Protein AF-A0A552G6A4-F1 (afdb_monomer)

Nearest PDB structures (foldseek):
  4tvd-assembly1_A  TM=7.540E-01  e=9.865E-01  Leuconostoc mesenteroides subsp. mesenteroides
  4ttu-assembly1_A  TM=7.921E-01  e=2.651E+00  Leuconostoc mesenteroides
  3tto-assembly4_D  TM=6.976E-01  e=1.90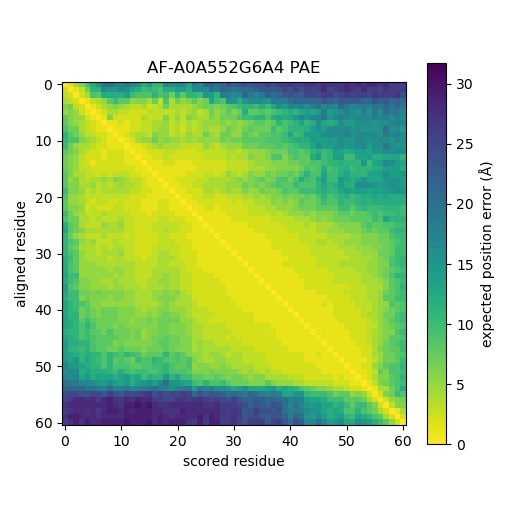7E+00  Leuconostoc mesenteroides
  5n8s-assembly2_B  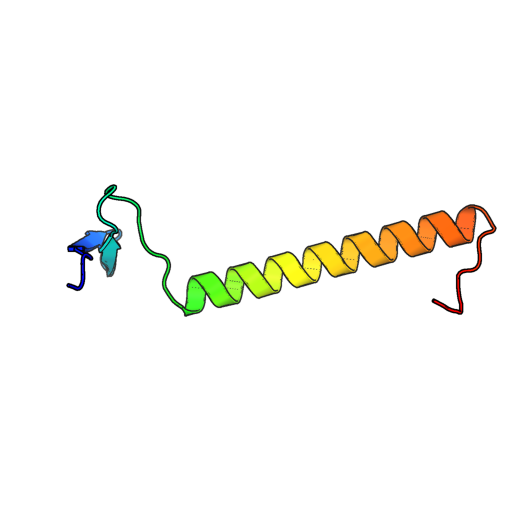TM=4.482E-01  e=4.797E+00  Drosophila melanogaster

Radius of gyration: 20.39 Å; Cα contacts (8 Å, |Δi|>4): 37; chains: 1; bounding box: 44×20×51 Å

pLDDT: mean 87.91, std 12.74, range [48.44, 97.88]

Organism: NCBI:txid2486250

Sequence (61 aa):
MRTELVTIYQQQLRYFNREAELIPTPAEVAKQERQEKVLALQQIEQLKSRLRELGADLEGI

Solvent-accessible surface area (backbone atoms only — not comparable to full-atom values): 3790 Å² total; per-residue (Å²): 134,88,68,67,47,80,48,82,52,95,95,35,87,41,43,22,43,85,85,72,43,77,52,75,51,72,68,55,50,56,52,48,54,52,51,51,51,51,53,50,52,53,50,50,51,52,50,52,50,54,35,46,75,72,70,50,78,72,90,83,124

Secondary structure (DSSP, 8-state):
----EEEEETTEEEEE-TTSPEEPPHHHHHHHHHHHHHHHHHHHHHHHHHHHHTT---TT-

Foldseek 3Di:
DDAWDWDQDPNDTFIAGPVRHTDDDPVRVVVVVVVVVVVVVVVVVVVCVVCVVVVNDPPDD

Mean predicted aligned error: 7.9 Å

Structure (mmCIF, N/CA/C/O backbone):
data_AF-A0A552G6A4-F1
#
_entry.id   AF-A0A552G6A4-F1
#
loop_
_atom_site.group_PDB
_atom_site.id
_atom_site.type_symbol
_atom_site.label_atom_id
_atom_site.label_alt_id
_atom_site.label_comp_id
_atom_site.label_asym_id
_atom_site.label_entity_id
_atom_site.label_seq_id
_atom_site.pdbx_PDB_ins_code
_atom_site.Cartn_x
_atom_site.Cartn_y
_atom_site.Cartn_z
_atom_site.occupancy
_atom_site.B_iso_or_equiv
_atom_site.auth_seq_id
_atom_site.auth_comp_id
_atom_site.auth_asym_id
_atom_site.auth_atom_id
_atom_site.pdbx_PDB_model_num
ATOM 1 N N . MET A 1 1 ? -25.277 -9.944 9.906 1.00 48.91 1 MET A N 1
ATOM 2 C CA . MET A 1 1 ? -24.942 -9.443 11.260 1.00 48.91 1 MET A CA 1
ATOM 3 C C . MET A 1 1 ? -23.635 -8.678 11.152 1.00 48.91 1 MET A C 1
ATOM 5 O O . MET A 1 1 ? -22.749 -9.180 10.475 1.00 48.91 1 MET A O 1
ATOM 9 N N . ARG A 1 2 ? -23.532 -7.473 11.722 1.00 57.53 2 ARG A N 1
ATOM 10 C CA . ARG A 1 2 ? -22.301 -6.662 11.707 1.00 57.53 2 ARG A CA 1
ATOM 11 C C . ARG A 1 2 ? -21.409 -7.094 12.874 1.00 57.53 2 ARG A C 1
ATOM 13 O O . ARG A 1 2 ? -21.930 -7.319 13.962 1.00 57.53 2 ARG A O 1
ATOM 20 N N . THR A 1 3 ? -20.116 -7.302 12.636 1.00 72.00 3 THR A N 1
ATOM 21 C CA . THR A 1 3 ? -19.243 -8.102 13.519 1.00 72.00 3 THR A CA 1
ATOM 22 C C . THR A 1 3 ? -17.952 -7.379 13.866 1.00 72.00 3 THR A C 1
ATOM 24 O O . THR A 1 3 ? -16.865 -7.941 13.763 1.00 72.00 3 THR A O 1
ATOM 27 N N . GLU A 1 4 ? -18.085 -6.109 14.213 1.00 85.25 4 GLU A N 1
ATOM 28 C CA . GLU A 1 4 ? -16.973 -5.208 14.493 1.00 85.25 4 GLU A CA 1
ATOM 29 C C . GLU A 1 4 ? -17.098 -4.735 15.946 1.00 85.25 4 GLU A C 1
ATOM 31 O O . GLU A 1 4 ? -18.210 -4.471 16.414 1.00 85.25 4 GLU A O 1
ATOM 36 N N . LEU A 1 5 ? -15.974 -4.647 16.658 1.00 87.25 5 LEU A N 1
ATOM 37 C CA . LEU A 1 5 ? -15.897 -4.128 18.027 1.00 87.25 5 LEU A CA 1
ATOM 38 C C . LEU A 1 5 ? -15.321 -2.711 18.016 1.00 87.25 5 LEU A C 1
ATOM 40 O O . LEU A 1 5 ? -14.438 -2.420 17.214 1.00 87.25 5 LEU A O 1
ATOM 44 N N . VAL A 1 6 ? -15.798 -1.841 18.910 1.00 89.12 6 VAL A N 1
ATOM 45 C CA . VAL A 1 6 ? -15.306 -0.460 19.057 1.00 89.12 6 VAL A CA 1
ATOM 46 C C . VAL A 1 6 ? -14.594 -0.310 20.394 1.00 89.12 6 VAL A C 1
ATOM 48 O O . VAL A 1 6 ? -15.200 -0.543 21.437 1.00 89.12 6 VAL A O 1
ATOM 51 N N . THR A 1 7 ? -13.335 0.129 20.357 1.00 89.94 7 THR A N 1
A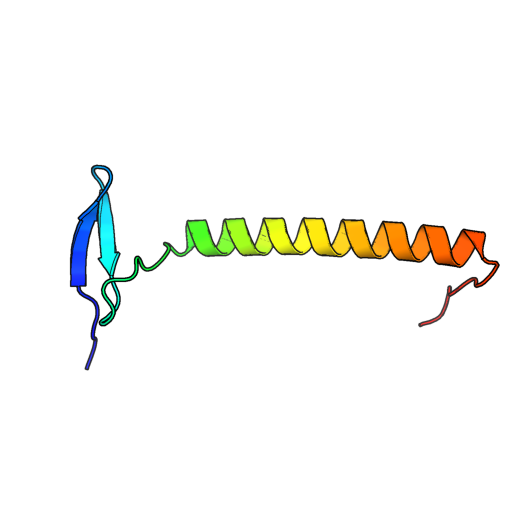TOM 52 C CA . THR A 1 7 ? -12.483 0.309 21.544 1.00 89.94 7 THR A CA 1
ATOM 53 C C . THR A 1 7 ? -11.638 1.580 21.414 1.00 89.94 7 THR A C 1
ATOM 55 O O . THR A 1 7 ? -11.479 2.128 20.323 1.00 89.94 7 THR A O 1
ATOM 58 N N . ILE A 1 8 ? -11.088 2.069 22.528 1.00 90.50 8 ILE A N 1
ATOM 59 C CA . ILE A 1 8 ? -10.114 3.167 22.540 1.00 90.50 8 ILE A CA 1
ATOM 60 C C . ILE A 1 8 ? -8.706 2.595 22.323 1.00 90.50 8 ILE A C 1
ATOM 62 O O . ILE A 1 8 ? -8.237 1.773 23.106 1.00 90.50 8 ILE A O 1
ATOM 66 N N . TYR A 1 9 ? -8.017 3.058 21.283 1.00 87.38 9 TYR A N 1
ATOM 67 C CA . TYR A 1 9 ? -6.623 2.730 20.982 1.00 87.38 9 TYR A CA 1
ATOM 68 C C . TYR A 1 9 ? -5.884 4.000 20.555 1.00 87.38 9 TYR A C 1
ATOM 70 O O . TYR A 1 9 ? -6.412 4.777 19.761 1.00 87.38 9 TYR A O 1
ATOM 78 N N . GLN A 1 10 ? -4.681 4.242 21.092 1.00 89.62 10 GLN A N 1
ATOM 79 C CA . GLN A 1 10 ? -3.902 5.467 20.824 1.00 89.62 10 GLN A CA 1
ATOM 80 C C . GLN A 1 10 ? -4.720 6.760 21.039 1.00 89.62 10 GLN A C 1
ATOM 82 O O . GLN A 1 10 ? -4.672 7.685 20.231 1.00 89.62 10 GLN A O 1
ATOM 87 N N . GLN A 1 11 ? -5.513 6.809 22.117 1.00 92.19 11 GLN A N 1
ATOM 88 C CA . GLN A 1 11 ? -6.420 7.923 22.444 1.00 92.19 11 GLN A CA 1
ATOM 89 C C . GLN A 1 11 ? -7.511 8.204 21.388 1.00 92.19 11 GLN A C 1
ATOM 91 O O . GLN A 1 11 ? -8.079 9.294 21.363 1.00 92.19 11 GLN A O 1
ATOM 96 N N . GLN A 1 12 ? -7.829 7.238 20.518 1.00 89.56 12 GLN A N 1
ATOM 97 C CA . GLN A 1 12 ? -8.841 7.366 19.464 1.00 89.56 12 GLN A CA 1
ATOM 98 C C . GLN A 1 12 ? -9.825 6.192 19.483 1.00 89.56 12 GLN A C 1
ATOM 100 O O . GLN A 1 12 ? -9.460 5.072 19.839 1.00 89.56 12 GLN A O 1
ATOM 105 N N . LEU A 1 13 ? -11.070 6.433 19.063 1.00 93.19 13 LEU A N 1
ATOM 106 C CA . LEU A 1 13 ? -12.041 5.364 18.814 1.00 93.19 13 LEU A CA 1
ATOM 107 C C . LEU A 1 13 ? -11.636 4.583 17.564 1.00 93.19 13 LEU A C 1
ATOM 109 O O . LEU A 1 13 ? -11.464 5.164 16.491 1.00 93.19 13 LEU A O 1
ATOM 113 N N . ARG A 1 14 ? -11.490 3.268 17.707 1.00 94.00 14 ARG A N 1
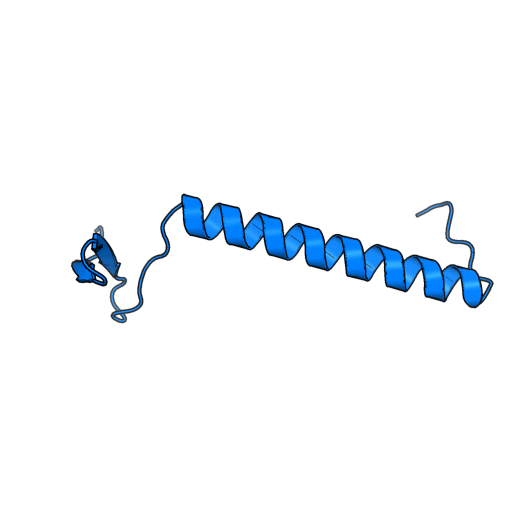ATOM 114 C CA . ARG A 1 14 ? -11.021 2.366 16.656 1.00 94.00 14 ARG A CA 1
ATOM 115 C C . ARG A 1 14 ? -11.898 1.121 16.566 1.00 94.00 14 ARG A C 1
ATOM 117 O O . ARG A 1 14 ? -12.414 0.647 17.578 1.00 94.00 14 ARG A O 1
ATOM 124 N N . TYR A 1 15 ? -12.056 0.619 15.342 1.00 94.12 15 TYR A N 1
ATOM 125 C CA . TYR A 1 15 ? -12.792 -0.608 15.050 1.00 94.12 15 TYR A CA 1
ATOM 126 C C . TYR A 1 15 ? -11.830 -1.791 14.965 1.00 94.12 15 TYR A C 1
ATOM 128 O O . TYR A 1 15 ? -10.736 -1.652 14.425 1.00 94.12 15 TYR A O 1
ATOM 136 N N . PHE A 1 16 ? -12.251 -2.947 15.462 1.00 93.62 16 PHE A N 1
ATOM 137 C CA . PHE A 1 16 ? -11.514 -4.203 15.360 1.00 93.62 16 PHE A CA 1
ATOM 138 C C . PHE A 1 16 ? -12.404 -5.286 14.751 1.00 93.62 16 PHE A C 1
ATOM 140 O O . PHE A 1 16 ? -13.617 -5.311 14.995 1.00 93.62 16 PHE A O 1
ATOM 147 N N . ASN A 1 17 ? -11.810 -6.175 13.956 1.00 92.75 17 ASN A N 1
ATOM 148 C CA . ASN A 1 17 ? -12.508 -7.331 13.403 1.00 92.75 17 ASN A CA 1
ATOM 149 C C . ASN A 1 17 ? -12.687 -8.431 14.475 1.00 92.75 17 ASN A C 1
ATOM 151 O O . ASN A 1 17 ? -12.278 -8.290 15.631 1.00 92.75 17 ASN A O 1
ATOM 155 N N . ARG A 1 18 ? -13.314 -9.551 14.098 1.00 91.56 18 ARG A N 1
ATOM 156 C CA . ARG A 1 18 ? -13.531 -10.697 15.004 1.00 91.56 18 ARG A CA 1
ATOM 157 C C . ARG A 1 18 ? -12.240 -11.373 15.470 1.00 91.56 18 ARG A C 1
ATOM 159 O O . ARG A 1 18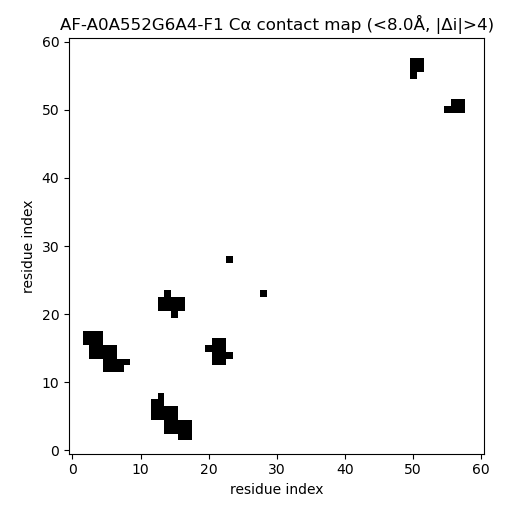 ? -12.259 -12.054 16.488 1.00 91.56 18 ARG A O 1
ATOM 166 N N . GLU A 1 19 ? -11.159 -11.186 14.731 1.00 93.50 19 GLU A N 1
ATOM 167 C CA . GLU A 1 19 ? -9.827 -11.728 15.001 1.00 93.50 19 GLU A CA 1
ATOM 168 C C . GLU A 1 19 ? -8.994 -10.764 15.868 1.00 93.50 19 GLU A C 1
ATOM 170 O O . GLU A 1 19 ? -7.814 -10.998 16.103 1.00 93.50 19 GLU A O 1
ATOM 175 N N . ALA A 1 20 ? -9.625 -9.703 16.397 1.00 89.50 20 ALA A N 1
ATOM 176 C CA . ALA A 1 20 ? -9.006 -8.634 17.178 1.00 89.50 20 ALA A CA 1
ATOM 177 C C . ALA A 1 20 ? -7.943 -7.829 16.407 1.00 89.50 20 ALA A C 1
ATOM 179 O O . ALA A 1 20 ? -7.084 -7.181 17.008 1.00 89.50 20 ALA A O 1
ATOM 180 N N . GLU A 1 21 ? -8.034 -7.805 15.079 1.00 93.19 21 GLU A N 1
ATOM 181 C CA . GLU A 1 21 ? -7.188 -6.981 14.224 1.00 93.19 21 GLU A CA 1
ATOM 182 C C . GLU A 1 21 ? -7.805 -5.598 14.021 1.00 93.19 21 GLU A C 1
ATOM 184 O O . GLU A 1 21 ? -9.020 -5.449 13.859 1.00 93.19 21 GLU A O 1
ATOM 189 N N . LEU A 1 22 ? -6.953 -4.573 14.035 1.00 93.31 22 LEU A N 1
ATOM 190 C CA . LEU A 1 22 ? -7.355 -3.184 13.854 1.00 93.31 22 LEU A CA 1
ATOM 191 C C . LEU A 1 22 ? -7.847 -2.958 12.421 1.00 93.31 22 LEU A C 1
ATOM 193 O O . LEU A 1 22 ? -7.104 -3.153 11.461 1.00 93.31 22 LEU A O 1
ATOM 197 N N . ILE A 1 23 ? -9.076 -2.471 12.285 1.00 94.88 23 ILE A N 1
ATOM 198 C CA . ILE A 1 23 ? -9.629 -2.061 10.998 1.00 94.88 23 ILE A CA 1
ATOM 199 C C . ILE A 1 23 ? -9.110 -0.645 10.697 1.00 94.88 23 ILE A C 1
ATOM 201 O O . ILE A 1 23 ? -9.379 0.283 11.474 1.00 94.88 23 ILE A O 1
ATOM 205 N N . PRO A 1 24 ? -8.360 -0.446 9.596 1.00 93.81 24 PRO A N 1
ATOM 206 C CA . PRO A 1 24 ? -7.872 0.872 9.218 1.00 93.81 24 PRO A CA 1
ATOM 207 C C . PRO A 1 24 ? -9.037 1.797 8.857 1.00 93.81 24 PRO A C 1
ATOM 209 O O . PRO A 1 24 ? -10.071 1.380 8.334 1.00 93.81 24 PRO A O 1
ATOM 212 N N . THR A 1 25 ? -8.873 3.090 9.116 1.00 93.69 25 THR A N 1
ATOM 213 C CA . THR A 1 25 ? -9.845 4.099 8.689 1.00 93.69 25 THR A CA 1
ATOM 214 C C . THR A 1 25 ? -9.817 4.267 7.167 1.00 93.69 25 THR A C 1
ATOM 216 O O . THR A 1 25 ? -8.770 4.072 6.544 1.00 93.69 25 THR A O 1
ATOM 219 N N . PRO A 1 26 ? -10.914 4.737 6.545 1.00 93.31 26 PRO A N 1
ATOM 220 C CA . PRO A 1 26 ? -10.927 5.023 5.109 1.00 93.31 26 PRO A CA 1
ATOM 221 C C . PRO A 1 26 ? -9.806 5.973 4.657 1.00 93.31 26 PRO A C 1
ATOM 223 O O . PRO A 1 26 ? -9.278 5.834 3.558 1.00 93.31 26 PRO A O 1
ATOM 226 N N . ALA A 1 27 ? -9.407 6.925 5.508 1.00 94.44 27 ALA A N 1
ATOM 227 C CA . ALA A 1 27 ? -8.314 7.849 5.213 1.00 94.44 27 ALA A CA 1
ATOM 228 C C . ALA A 1 27 ? -6.935 7.164 5.232 1.00 94.44 27 ALA A C 1
ATOM 230 O O . ALA A 1 27 ? -6.079 7.490 4.410 1.00 94.44 27 ALA A O 1
ATOM 231 N N . GLU A 1 28 ? -6.719 6.219 6.151 1.00 94.81 28 GLU A N 1
ATOM 232 C CA . GLU A 1 28 ? -5.498 5.409 6.215 1.00 94.81 28 GLU A CA 1
ATOM 233 C C . GLU 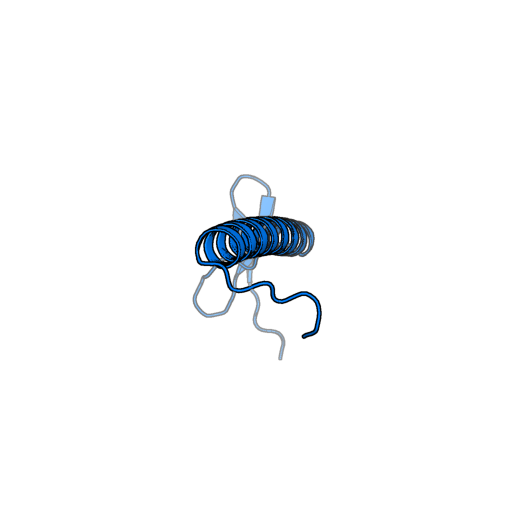A 1 28 ? -5.400 4.478 5.000 1.00 94.81 28 GLU A C 1
ATOM 235 O O . GLU A 1 28 ? -4.355 4.463 4.351 1.00 94.81 28 GLU A O 1
ATOM 240 N N . VAL A 1 29 ? -6.500 3.811 4.624 1.00 96.88 29 VAL A N 1
ATOM 241 C CA . VAL A 1 29 ? -6.576 2.990 3.400 1.00 96.88 29 VAL A CA 1
ATOM 242 C C . VAL A 1 29 ? -6.259 3.836 2.166 1.00 96.88 29 VAL A C 1
ATOM 244 O O . VAL A 1 29 ? -5.339 3.515 1.422 1.00 96.88 29 VAL A O 1
ATOM 247 N N . ALA A 1 30 ? -6.918 4.986 1.997 1.00 96.50 30 ALA A N 1
ATOM 248 C CA . ALA A 1 30 ? -6.673 5.864 0.852 1.00 96.50 30 ALA A CA 1
ATOM 249 C C . ALA A 1 30 ? -5.227 6.395 0.797 1.00 96.50 30 ALA A C 1
ATOM 251 O O . ALA A 1 30 ? -4.679 6.629 -0.283 1.00 96.50 30 ALA A O 1
ATOM 252 N N . LYS A 1 31 ? -4.589 6.624 1.953 1.00 97.62 31 LYS A N 1
ATOM 253 C CA . LYS A 1 31 ? -3.173 7.014 2.017 1.00 97.62 31 LYS A CA 1
ATOM 254 C C . LYS A 1 31 ? -2.268 5.864 1.576 1.00 97.62 31 LYS A C 1
ATOM 256 O O . LYS A 1 31 ? -1.335 6.111 0.812 1.00 97.62 31 LYS A O 1
ATOM 261 N N . GLN A 1 32 ? -2.549 4.647 2.035 1.00 96.25 32 GLN A N 1
ATOM 262 C CA . GLN A 1 32 ? -1.812 3.448 1.652 1.00 96.25 32 GLN A CA 1
ATOM 263 C C . GLN A 1 32 ? -1.915 3.201 0.141 1.00 96.25 32 GLN A C 1
ATOM 265 O O . GLN A 1 32 ? -0.882 3.153 -0.522 1.00 96.25 32 GLN A O 1
ATOM 270 N N . GLU A 1 33 ? -3.125 3.208 -0.424 1.00 97.25 33 GLU A N 1
ATOM 271 C CA . GLU A 1 33 ? -3.344 3.002 -1.865 1.00 97.25 33 GLU A CA 1
ATOM 272 C C . GLU A 1 33 ? -2.586 4.029 -2.722 1.00 97.25 33 GLU A C 1
ATOM 274 O O . GLU A 1 33 ? -1.997 3.701 -3.755 1.00 97.25 33 GLU A O 1
ATOM 279 N N . ARG A 1 34 ? -2.552 5.299 -2.291 1.00 97.62 34 ARG A N 1
ATOM 280 C CA . ARG A 1 34 ? -1.768 6.343 -2.973 1.00 97.62 34 ARG A CA 1
ATOM 281 C C . ARG A 1 34 ? -0.275 6.042 -2.938 1.00 97.62 34 ARG A C 1
ATOM 283 O O . ARG A 1 34 ? 0.400 6.235 -3.947 1.00 97.62 34 ARG A O 1
ATOM 290 N N . GLN A 1 35 ? 0.240 5.604 -1.794 1.00 97.31 35 GLN A N 1
ATOM 291 C CA . GLN A 1 35 ? 1.654 5.290 -1.637 1.00 97.31 35 GLN A CA 1
ATOM 292 C C . GLN A 1 35 ? 2.050 4.075 -2.483 1.00 97.31 35 GLN A C 1
ATOM 294 O O . GLN A 1 35 ? 3.053 4.133 -3.194 1.00 97.31 35 GLN A O 1
ATOM 299 N N . GLU A 1 36 ? 1.232 3.024 -2.486 1.00 97.25 36 GLU A N 1
ATOM 300 C CA . GLU A 1 36 ? 1.425 1.839 -3.329 1.00 97.25 36 GLU A CA 1
ATOM 301 C C . GLU A 1 36 ? 1.415 2.201 -4.815 1.00 97.25 36 GLU A C 1
ATOM 303 O O . GLU A 1 36 ? 2.303 1.786 -5.560 1.00 97.25 36 GLU A O 1
ATOM 308 N N . LYS A 1 37 ? 0.481 3.059 -5.244 1.00 97.50 37 LYS A N 1
ATOM 309 C CA . LYS A 1 37 ? 0.429 3.545 -6.627 1.00 97.50 37 LYS A CA 1
ATOM 310 C C . LYS A 1 37 ? 1.700 4.295 -7.022 1.00 97.50 37 LYS A C 1
ATOM 312 O O . LYS A 1 37 ? 2.221 4.071 -8.112 1.00 97.50 37 LYS A O 1
ATOM 317 N N . VAL A 1 38 ? 2.211 5.175 -6.161 1.00 97.88 38 VAL A N 1
ATOM 318 C CA . VAL A 1 38 ? 3.456 5.914 -6.432 1.00 97.88 38 VAL A CA 1
ATOM 319 C C . VAL A 1 38 ? 4.640 4.956 -6.559 1.00 97.88 38 VAL A C 1
ATOM 321 O O . VAL A 1 38 ? 5.407 5.069 -7.513 1.00 97.88 38 VAL A O 1
ATOM 324 N N . LEU A 1 39 ? 4.763 3.983 -5.653 1.00 97.81 39 LEU A N 1
ATOM 325 C CA . LEU A 1 39 ? 5.831 2.982 -5.702 1.00 97.81 39 LEU A CA 1
ATOM 326 C C . LEU A 1 39 ? 5.746 2.105 -6.956 1.00 97.81 39 LEU A C 1
ATOM 328 O O . LEU A 1 39 ? 6.773 1.802 -7.563 1.00 97.81 39 LEU A O 1
ATOM 332 N N . ALA A 1 40 ? 4.542 1.710 -7.367 1.00 97.19 40 ALA A N 1
ATOM 333 C CA . ALA A 1 40 ? 4.336 0.942 -8.591 1.00 97.19 40 ALA A CA 1
ATOM 334 C C . ALA A 1 40 ? 4.741 1.749 -9.834 1.00 97.19 40 ALA A C 1
ATOM 336 O O . ALA A 1 40 ? 5.446 1.236 -10.699 1.00 97.19 40 ALA A O 1
ATOM 337 N N . LEU A 1 41 ? 4.369 3.031 -9.901 1.00 97.00 41 LEU A N 1
ATOM 338 C CA . LEU A 1 41 ? 4.768 3.915 -11.000 1.00 97.00 41 LEU A CA 1
ATOM 339 C C . LEU A 1 41 ? 6.287 4.112 -11.062 1.00 97.00 41 LEU A C 1
ATOM 341 O O . LEU A 1 41 ? 6.863 4.070 -12.146 1.00 97.00 41 LEU A O 1
ATOM 345 N N . GLN A 1 42 ? 6.948 4.273 -9.913 1.00 96.62 42 GLN A N 1
ATOM 346 C CA . GLN A 1 42 ? 8.409 4.368 -9.850 1.00 96.62 42 GLN A CA 1
ATOM 347 C C . GLN A 1 42 ? 9.088 3.091 -10.355 1.00 96.62 42 GLN A C 1
ATOM 349 O O . GLN A 1 42 ? 10.046 3.171 -11.122 1.00 96.62 42 GLN A O 1
ATOM 354 N N . GLN A 1 43 ? 8.578 1.919 -9.971 1.00 96.19 43 GLN A N 1
ATOM 355 C CA . GLN A 1 43 ? 9.092 0.638 -10.460 1.00 96.19 43 GLN A CA 1
ATOM 356 C C . GLN A 1 43 ? 8.889 0.482 -11.968 1.00 96.1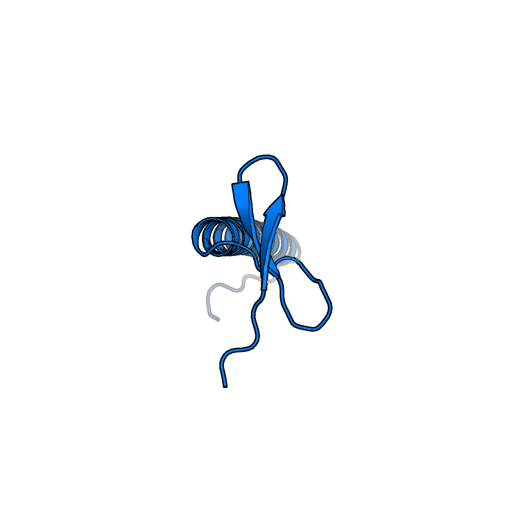9 43 GLN A C 1
ATOM 358 O O . GLN A 1 43 ? 9.811 0.061 -12.663 1.00 96.19 43 GLN A O 1
ATOM 363 N N . ILE A 1 44 ? 7.722 0.871 -12.492 1.00 95.44 44 ILE A N 1
ATOM 364 C CA . ILE A 1 44 ? 7.456 0.864 -13.935 1.00 95.44 44 ILE A CA 1
ATOM 365 C C . ILE A 1 44 ? 8.464 1.749 -14.669 1.00 95.44 44 ILE A C 1
ATOM 367 O O . ILE A 1 44 ? 9.027 1.309 -15.667 1.00 95.44 44 ILE A O 1
ATOM 371 N N . GLU A 1 45 ? 8.736 2.961 -14.182 1.00 94.12 45 GLU A N 1
ATOM 372 C CA . GLU A 1 45 ? 9.680 3.861 -14.853 1.00 94.12 45 GLU A CA 1
ATOM 373 C C . GLU A 1 45 ? 11.117 3.325 -14.812 1.00 94.12 45 GLU A C 1
ATOM 375 O O . GLU A 1 45 ? 11.830 3.377 -15.814 1.00 94.12 45 GLU A O 1
ATOM 380 N N . GLN A 1 46 ? 11.532 2.723 -13.691 1.00 94.38 46 GLN A N 1
ATOM 381 C CA . GLN A 1 46 ? 12.830 2.049 -13.600 1.00 94.38 46 GLN A CA 1
ATOM 382 C C . GLN A 1 46 ? 12.941 0.881 -14.582 1.00 94.38 46 GLN A C 1
ATOM 384 O O . GLN A 1 46 ? 13.965 0.736 -15.251 1.00 94.38 46 GLN A O 1
ATOM 389 N N . LEU A 1 47 ? 11.898 0.058 -14.694 1.00 92.81 47 LEU A N 1
ATOM 390 C CA . LEU A 1 47 ? 11.867 -1.056 -15.639 1.00 92.81 47 LEU A CA 1
ATOM 391 C C . LEU A 1 47 ? 11.891 -0.558 -17.085 1.00 92.81 47 LEU A C 1
ATOM 393 O O . LEU A 1 47 ? 12.681 -1.063 -17.877 1.00 92.81 47 LEU A O 1
ATOM 397 N N . LYS A 1 48 ? 11.109 0.475 -17.419 1.00 90.38 48 LYS A N 1
ATOM 398 C CA . LYS A 1 48 ? 11.140 1.122 -18.739 1.00 90.38 48 LYS A CA 1
ATOM 399 C C . LYS A 1 48 ? 12.530 1.650 -19.074 1.00 90.38 48 LYS A C 1
ATOM 401 O O . LYS A 1 48 ? 13.009 1.425 -20.179 1.00 90.38 48 LYS A O 1
ATOM 406 N N . SER A 1 49 ? 13.199 2.301 -18.122 1.00 90.25 49 SER A N 1
ATOM 407 C CA . SER A 1 49 ? 14.577 2.764 -18.303 1.00 90.25 49 SER A CA 1
ATOM 408 C C . SER A 1 49 ? 15.523 1.610 -18.621 1.00 90.25 49 SER A C 1
ATOM 410 O O . SER A 1 49 ? 16.227 1.675 -19.622 1.00 90.25 49 SER A O 1
ATOM 412 N N . ARG A 1 50 ? 15.483 0.526 -17.836 1.00 89.75 50 ARG A N 1
ATOM 413 C CA . ARG A 1 50 ? 16.327 -0.658 -18.069 1.00 89.75 50 ARG A CA 1
ATOM 414 C C . ARG A 1 50 ? 16.056 -1.322 -19.415 1.00 89.75 50 ARG A C 1
ATOM 416 O O . ARG A 1 50 ? 16.980 -1.802 -20.057 1.00 89.75 50 ARG A O 1
ATOM 423 N N . LEU A 1 51 ? 1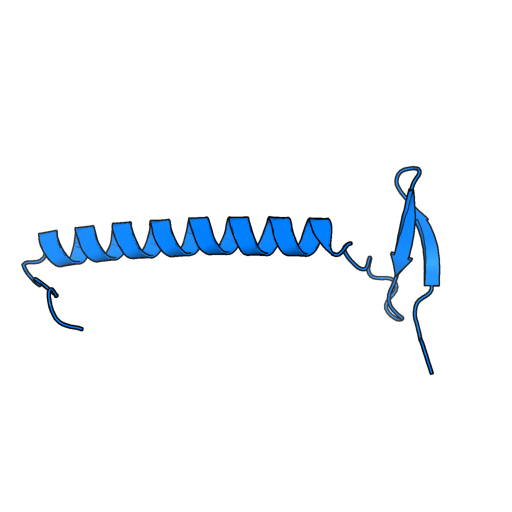4.801 -1.356 -19.853 1.00 88.38 51 LEU A N 1
ATOM 424 C CA . LEU A 1 51 ? 14.436 -1.914 -21.156 1.00 88.38 51 LEU A CA 1
ATOM 425 C C . LEU A 1 51 ? 14.967 -1.054 -22.310 1.00 88.38 51 LEU A C 1
ATOM 427 O O . LEU A 1 51 ? 15.549 -1.604 -23.244 1.00 88.38 51 LEU A O 1
ATOM 431 N N . ARG A 1 52 ? 14.870 0.280 -22.196 1.00 85.88 52 ARG A N 1
ATOM 432 C CA . ARG A 1 52 ? 15.497 1.219 -23.143 1.00 85.88 52 ARG A CA 1
ATOM 433 C C . ARG A 1 52 ? 17.013 1.020 -23.212 1.00 85.88 52 ARG A C 1
ATOM 435 O O . ARG A 1 52 ? 17.566 0.953 -24.303 1.00 85.88 52 ARG A O 1
ATOM 442 N N . GLU A 1 53 ? 17.681 0.861 -22.066 1.00 86.88 53 GLU A N 1
ATOM 443 C CA . GLU A 1 53 ? 19.127 0.578 -22.001 1.00 86.88 53 GLU A CA 1
ATOM 444 C C . GLU A 1 53 ? 19.510 -0.735 -22.701 1.00 86.88 53 GLU A C 1
ATOM 446 O O . GLU A 1 53 ? 20.591 -0.841 -23.275 1.00 86.88 53 GLU A O 1
ATOM 451 N N . LEU A 1 54 ? 18.619 -1.727 -22.692 1.00 88.94 54 LEU A N 1
ATOM 452 C CA . LEU A 1 54 ? 18.808 -3.011 -23.369 1.00 88.94 54 LEU A CA 1
ATOM 453 C C . LEU A 1 54 ? 18.464 -2.969 -24.871 1.00 88.94 54 LEU A C 1
ATOM 455 O O . LEU A 1 54 ? 18.535 -4.001 -25.536 1.00 88.94 54 LEU A O 1
ATOM 459 N N . GLY A 1 55 ? 18.105 -1.802 -25.419 1.00 78.69 55 GLY A N 1
ATOM 460 C CA . GLY A 1 55 ? 17.756 -1.629 -26.833 1.00 78.69 55 GLY A CA 1
ATOM 461 C C . GLY A 1 55 ? 16.358 -2.132 -27.204 1.00 78.69 55 GLY A C 1
ATOM 462 O O . GLY A 1 55 ? 16.038 -2.222 -28.388 1.00 78.69 55 GLY A O 1
ATOM 463 N N . ALA A 1 56 ? 15.525 -2.462 -26.213 1.00 69.25 56 ALA A N 1
ATOM 464 C CA . ALA A 1 56 ? 14.122 -2.794 -26.409 1.00 69.25 56 ALA A CA 1
ATOM 465 C C . ALA A 1 56 ? 13.289 -1.516 -26.257 1.00 69.25 56 ALA A C 1
ATOM 467 O O . ALA A 1 56 ? 12.881 -1.148 -25.153 1.00 69.25 56 ALA A O 1
ATOM 468 N N . ASP A 1 57 ? 13.060 -0.822 -27.369 1.00 60.62 57 ASP A N 1
ATOM 469 C CA . ASP A 1 57 ? 12.142 0.311 -27.393 1.00 60.62 57 ASP A CA 1
ATOM 470 C C . ASP A 1 57 ? 10.701 -0.216 -27.471 1.00 60.62 57 ASP A C 1
ATOM 472 O O . ASP A 1 57 ? 10.281 -0.798 -28.472 1.00 60.62 57 ASP A O 1
ATOM 476 N N . LEU A 1 58 ? 9.973 -0.113 -26.357 1.00 64.19 58 LEU A N 1
ATOM 477 C CA . LEU A 1 58 ? 8.574 -0.533 -26.231 1.00 64.19 58 LEU A CA 1
ATOM 478 C C . LEU A 1 58 ? 7.630 0.673 -26.354 1.00 64.19 58 LEU A C 1
ATOM 480 O O . LEU A 1 58 ? 6.669 0.794 -25.592 1.00 64.19 58 LEU A O 1
ATOM 484 N N . GLU A 1 59 ? 7.887 1.588 -27.289 1.00 56.03 59 GLU A N 1
ATOM 485 C CA . GLU A 1 59 ? 6.859 2.528 -27.742 1.00 56.03 59 GLU A CA 1
ATOM 486 C C . GLU A 1 59 ? 5.811 1.776 -28.579 1.00 56.03 59 GLU A C 1
ATOM 488 O O . GLU A 1 59 ? 5.853 1.769 -29.807 1.00 56.03 59 GLU A O 1
ATOM 493 N N . GLY A 1 60 ? 4.872 1.087 -27.919 1.00 58.19 60 GLY A N 1
ATOM 494 C CA . GLY A 1 60 ? 3.749 0.464 -28.632 1.00 58.19 60 GLY A CA 1
ATOM 495 C C . GLY A 1 60 ? 3.010 -0.699 -27.969 1.00 58.19 60 GLY A C 1
ATOM 496 O O . GLY A 1 60 ? 2.431 -1.499 -28.702 1.00 58.19 60 GLY A O 1
ATOM 497 N N . ILE A 1 61 ? 3.004 -0.821 -26.636 1.00 48.44 61 ILE A N 1
ATOM 498 C CA . ILE A 1 61 ? 2.095 -1.737 -25.914 1.00 48.44 61 ILE A CA 1
ATOM 499 C C . ILE A 1 61 ? 1.244 -0.936 -24.934 1.00 48.44 61 ILE A C 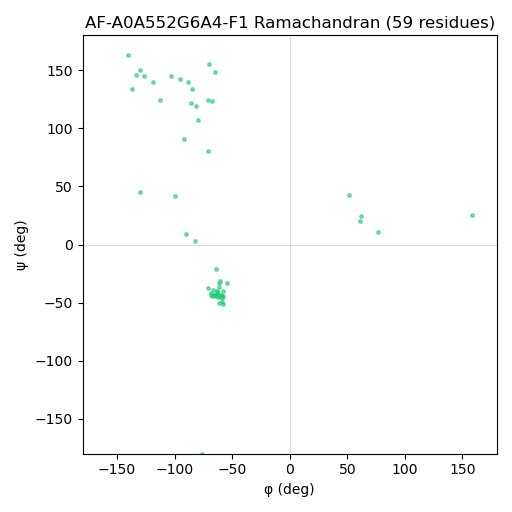1
ATOM 501 O O . ILE A 1 61 ? 1.834 -0.118 -24.190 1.00 48.44 61 ILE A O 1
#